Protein AF-A0A5C7F391-F1 (afdb_monomer_lite)

Radius of gyration: 29.18 Å; chains: 1; bounding box: 56×71×81 Å

pLDDT: mean 75.21, std 19.77, range [30.06, 95.81]

Sequence (157 aa):
MSAEGWVRNPRYAEHAGCPRCRVPLVMMPVPVRYVAPRRVAADDEEVVESVSDGFKASERVRGWRHTATMRCPACGALFSPAQARRFDWKPSDLPADWMVRPLPAQPEDGAEAFAALRRSLEESSARRRGGDGGARLGPANAVPTDGSQRRLPIGAE

Structure (mmCIF, N/CA/C/O backbone):
data_AF-A0A5C7F391-F1
#
_entry.id   AF-A0A5C7F391-F1
#
loop_
_atom_site.group_PDB
_atom_site.id
_atom_site.type_symbol
_atom_site.label_atom_id
_atom_site.label_alt_id
_atom_site.label_comp_id
_atom_site.label_asym_id
_atom_site.label_entity_id
_atom_site.label_seq_id
_atom_site.pdbx_PDB_ins_code
_atom_site.Cartn_x
_atom_site.Cartn_y
_atom_site.Cartn_z
_atom_site.occupancy
_atom_site.B_iso_or_equiv
_atom_site.auth_seq_id
_atom_site.auth_comp_id
_atom_site.auth_asym_id
_atom_site.auth_atom_id
_atom_site.pdbx_PDB_model_num
ATOM 1 N N . MET A 1 1 ? -24.888 10.396 15.449 1.00 39.97 1 MET A N 1
ATOM 2 C CA . MET A 1 1 ? -24.315 10.038 16.764 1.00 39.97 1 MET A CA 1
ATOM 3 C C . MET A 1 1 ? -22.815 9.938 16.581 1.00 39.97 1 MET A C 1
ATOM 5 O O . MET A 1 1 ? -22.330 8.930 16.084 1.00 39.97 1 MET A O 1
ATOM 9 N N . SER A 1 2 ? -22.106 11.031 16.840 1.00 43.38 2 SER A N 1
ATOM 10 C CA . SER A 1 2 ? -20.651 11.089 16.719 1.00 43.38 2 SER A CA 1
ATOM 11 C C . SER A 1 2 ? -20.063 10.324 17.899 1.00 43.38 2 SER A C 1
ATOM 13 O O . SER A 1 2 ? -20.278 10.714 19.041 1.00 43.38 2 SER A O 1
ATOM 15 N N . ALA A 1 3 ? -19.400 9.198 17.643 1.00 52.12 3 ALA A N 1
ATOM 16 C CA . ALA A 1 3 ? -18.641 8.485 18.662 1.00 52.12 3 ALA A CA 1
ATOM 17 C C . ALA A 1 3 ? -17.435 9.358 19.045 1.00 52.12 3 ALA A C 1
ATOM 19 O O . ALA A 1 3 ? -16.398 9.313 18.383 1.00 52.12 3 ALA A O 1
ATOM 20 N N . GLU A 1 4 ? -17.619 10.223 20.043 1.00 63.66 4 GLU A N 1
ATOM 21 C CA . GLU A 1 4 ? -16.631 11.203 20.493 1.00 63.66 4 GLU A CA 1
ATOM 22 C C . GLU A 1 4 ? -15.274 10.523 20.734 1.00 63.66 4 GLU A C 1
ATOM 24 O O . GLU A 1 4 ? -15.132 9.624 21.563 1.00 63.66 4 GLU A O 1
ATOM 29 N N . GLY A 1 5 ? -14.276 10.919 19.940 1.00 73.88 5 GLY A N 1
ATOM 30 C CA . GLY A 1 5 ? -12.884 10.505 20.101 1.00 73.88 5 GLY A CA 1
ATOM 31 C C . GLY A 1 5 ? -12.384 9.356 19.220 1.00 73.88 5 GLY A C 1
ATOM 32 O O . GLY A 1 5 ? -11.189 9.098 19.251 1.00 73.88 5 GLY A O 1
ATOM 33 N N . TRP A 1 6 ? -13.199 8.673 18.412 1.00 81.62 6 TRP A N 1
ATOM 34 C CA . TRP A 1 6 ? -12.671 7.643 17.497 1.00 81.62 6 TRP A CA 1
ATOM 35 C C . TRP A 1 6 ? -12.255 8.242 16.150 1.00 81.62 6 TRP A C 1
ATOM 37 O O . TRP A 1 6 ? -13.055 8.891 15.479 1.00 81.62 6 TRP A O 1
ATOM 47 N N . VAL A 1 7 ? -11.018 7.982 15.725 1.00 87.88 7 VAL A N 1
ATOM 48 C CA . VAL A 1 7 ? -10.475 8.408 14.427 1.00 87.88 7 VAL A CA 1
ATOM 49 C C . VAL A 1 7 ? -10.037 7.204 13.602 1.00 87.88 7 VAL A C 1
ATOM 51 O O . VAL A 1 7 ? -9.741 6.136 14.138 1.00 87.88 7 VAL A O 1
ATOM 54 N N . ARG A 1 8 ? -9.975 7.363 12.278 1.00 87.44 8 ARG A N 1
ATOM 55 C CA . ARG A 1 8 ? -9.428 6.322 11.403 1.00 87.44 8 ARG A CA 1
ATOM 56 C C . ARG A 1 8 ? -7.940 6.142 11.682 1.00 87.44 8 ARG A C 1
ATOM 58 O O . ARG A 1 8 ? -7.194 7.114 11.768 1.00 87.44 8 ARG A O 1
ATOM 65 N N . ASN A 1 9 ? -7.499 4.897 11.749 1.00 89.62 9 ASN A N 1
ATOM 66 C CA . ASN A 1 9 ? -6.095 4.560 11.858 1.00 89.62 9 ASN A CA 1
ATOM 67 C C . ASN A 1 9 ? -5.357 4.936 10.552 1.00 89.62 9 ASN A C 1
ATOM 69 O O . ASN A 1 9 ? -5.656 4.370 9.494 1.00 89.62 9 ASN A O 1
ATOM 73 N N . PRO A 1 10 ? -4.382 5.868 10.591 1.00 89.06 10 PRO A N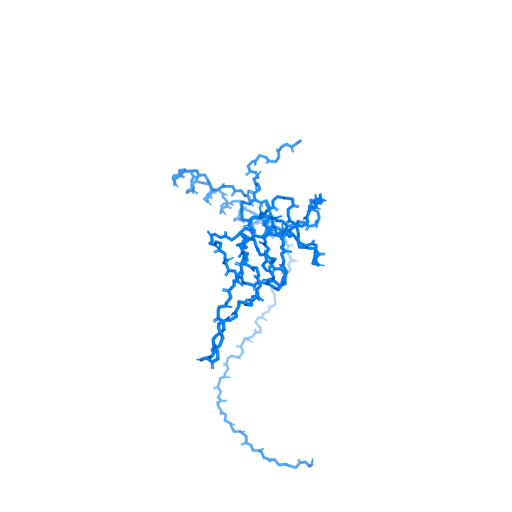 1
ATOM 74 C CA . PRO A 1 10 ? -3.681 6.350 9.397 1.00 89.06 10 PRO A CA 1
ATOM 75 C C . PRO A 1 10 ? -2.803 5.276 8.745 1.00 89.06 10 PRO A C 1
ATOM 77 O O . PRO A 1 10 ? -2.372 5.427 7.604 1.00 89.06 10 PRO A O 1
ATOM 80 N N . ARG A 1 11 ? -2.557 4.170 9.456 1.00 92.19 11 ARG A N 1
ATOM 81 C CA . ARG A 1 11 ? -1.846 3.003 8.940 1.00 92.19 11 ARG A CA 1
ATOM 82 C C . ARG A 1 11 ? -2.573 2.362 7.756 1.00 92.19 11 ARG A C 1
ATOM 84 O O . ARG A 1 11 ? -1.935 1.667 6.973 1.00 92.19 11 ARG A O 1
ATOM 91 N N . TYR A 1 12 ? -3.879 2.567 7.613 1.00 92.31 12 TYR A N 1
ATOM 92 C CA . TYR A 1 12 ? -4.649 1.989 6.523 1.00 92.31 12 TYR A CA 1
ATOM 93 C C . TYR A 1 12 ? -4.996 3.001 5.429 1.00 92.31 12 TYR A C 1
ATOM 95 O O . TYR A 1 12 ? -5.305 4.167 5.686 1.00 92.31 12 TYR A O 1
ATOM 103 N N . ALA A 1 13 ? -4.995 2.515 4.191 1.00 91.06 13 ALA A N 1
ATOM 104 C CA . ALA A 1 13 ? -5.430 3.267 3.030 1.00 91.06 13 ALA A CA 1
ATOM 105 C C . ALA A 1 13 ? -6.964 3.246 2.927 1.00 91.06 13 ALA A C 1
ATOM 107 O O . ALA A 1 13 ? -7.574 2.189 2.789 1.00 91.06 13 ALA A O 1
ATOM 108 N N . GLU A 1 14 ? -7.579 4.428 2.966 1.00 82.88 14 GLU A N 1
ATOM 109 C CA . GLU A 1 14 ? -9.022 4.630 3.175 1.00 82.88 14 GLU A CA 1
ATOM 110 C C . GLU A 1 14 ? -9.927 3.816 2.252 1.00 82.88 14 GLU A C 1
ATOM 112 O O . GLU A 1 14 ? -10.805 3.091 2.710 1.00 82.88 14 GLU A O 1
ATOM 117 N N . HIS A 1 15 ? -9.680 3.911 0.950 1.00 86.69 15 HIS A N 1
ATOM 118 C CA . HIS A 1 15 ? -10.485 3.242 -0.065 1.00 86.69 15 HIS A CA 1
ATOM 119 C C . HIS A 1 15 ? -9.707 2.142 -0.775 1.00 86.69 15 HIS A C 1
ATOM 121 O O . HIS A 1 15 ? -10.235 1.527 -1.688 1.00 86.69 15 HIS A O 1
ATOM 127 N N . ALA A 1 16 ? -8.449 1.899 -0.413 1.00 93.25 16 ALA A N 1
ATOM 128 C CA . ALA A 1 16 ? -7.574 1.029 -1.183 1.00 93.25 16 ALA A CA 1
ATOM 129 C C . ALA A 1 16 ? -7.606 -0.391 -0.607 1.00 93.25 16 ALA A C 1
ATOM 131 O O . ALA A 1 16 ? -7.238 -0.615 0.545 1.00 93.25 16 ALA A O 1
ATOM 132 N N . GLY A 1 17 ? -8.033 -1.360 -1.412 1.00 94.25 17 GLY A N 1
ATOM 133 C CA . GLY A 1 17 ? -8.096 -2.764 -1.024 1.00 94.25 17 GLY A CA 1
ATOM 134 C C . GLY A 1 17 ? -7.308 -3.675 -1.951 1.00 94.25 17 GLY A C 1
ATOM 135 O O . GLY A 1 17 ? -7.094 -3.392 -3.134 1.00 94.25 17 GLY A O 1
ATOM 136 N N . CYS A 1 18 ? -6.897 -4.815 -1.400 1.00 94.50 18 CYS A N 1
ATOM 137 C CA . CYS A 1 18 ? -6.266 -5.879 -2.163 1.00 94.50 18 CYS A CA 1
ATOM 138 C C . CYS A 1 18 ? -7.280 -6.472 -3.161 1.00 94.50 18 CYS A C 1
ATOM 140 O O . CYS A 1 18 ? -8.297 -7.015 -2.724 1.00 94.50 18 CYS A O 1
ATOM 142 N N . PRO A 1 19 ? -7.009 -6.474 -4.481 1.00 92.25 19 PRO A N 1
ATOM 143 C CA . PRO A 1 19 ? -7.926 -7.039 -5.475 1.00 92.25 19 PRO A CA 1
ATOM 144 C C . PRO A 1 19 ? -8.200 -8.538 -5.286 1.00 92.25 19 PRO A C 1
ATOM 146 O O . PRO A 1 19 ? -9.234 -9.031 -5.729 1.00 92.25 19 PRO A O 1
ATOM 149 N N . ARG A 1 20 ? -7.271 -9.257 -4.639 1.00 93.12 20 ARG A N 1
ATOM 150 C CA . ARG A 1 20 ? -7.356 -10.705 -4.390 1.00 93.12 20 ARG A CA 1
ATOM 151 C C . ARG A 1 20 ? -8.055 -11.017 -3.070 1.00 93.12 20 ARG A C 1
ATOM 153 O O . ARG A 1 20 ? -9.041 -11.737 -3.052 1.00 93.12 20 ARG A O 1
ATOM 160 N N . CYS A 1 21 ? -7.545 -10.460 -1.973 1.00 92.88 21 CYS A N 1
ATOM 161 C CA . CYS A 1 21 ? -8.014 -10.780 -0.623 1.00 92.88 21 CYS A CA 1
ATOM 162 C C . CYS A 1 21 ? -9.224 -9.950 -0.189 1.00 92.88 21 CYS A C 1
ATOM 164 O O . CYS A 1 21 ? -9.838 -10.289 0.812 1.00 92.88 21 CYS A O 1
ATOM 166 N N . ARG A 1 22 ? -9.537 -8.856 -0.901 1.00 92.88 22 ARG A N 1
ATOM 167 C CA . ARG A 1 22 ? -10.586 -7.892 -0.533 1.00 92.88 22 ARG A CA 1
ATOM 168 C C . ARG A 1 22 ? -10.470 -7.395 0.910 1.00 92.88 22 ARG A C 1
ATOM 170 O O . ARG A 1 22 ? -11.471 -7.162 1.566 1.00 92.88 22 ARG A O 1
ATOM 177 N N . VAL A 1 23 ? -9.238 -7.220 1.382 1.00 92.31 23 VAL A N 1
ATOM 178 C CA . VAL A 1 23 ? -8.942 -6.580 2.669 1.00 92.31 23 VAL A CA 1
ATOM 179 C C . VAL A 1 23 ? -8.369 -5.186 2.429 1.00 92.31 23 VAL A C 1
ATOM 181 O O . VAL A 1 23 ? -7.719 -4.983 1.389 1.00 92.31 23 VAL A O 1
ATOM 184 N N . PRO A 1 24 ? -8.553 -4.248 3.369 1.00 95.00 24 PRO A N 1
ATOM 185 C CA . PRO A 1 24 ? -7.935 -2.939 3.274 1.00 95.00 24 PRO A CA 1
ATOM 186 C C . PRO A 1 24 ? -6.410 -3.032 3.243 1.00 95.00 24 PRO A C 1
ATOM 188 O O . PRO A 1 24 ? -5.795 -3.859 3.924 1.00 95.00 24 PRO A O 1
ATOM 191 N N . LEU A 1 25 ? -5.790 -2.187 2.427 1.00 95.75 25 LEU A N 1
ATOM 192 C CA . LEU A 1 25 ? -4.341 -2.120 2.319 1.00 95.75 25 LEU A CA 1
ATOM 193 C C . LEU A 1 25 ? -3.751 -1.273 3.444 1.00 95.75 25 LEU A C 1
ATOM 195 O O . LEU A 1 25 ? -4.327 -0.283 3.890 1.00 95.75 25 LEU A O 1
ATOM 199 N N . VAL A 1 26 ? -2.559 -1.670 3.870 1.00 95.50 26 VAL A N 1
ATOM 200 C CA . VAL A 1 26 ? -1.769 -0.983 4.886 1.00 95.50 26 VAL A CA 1
ATOM 201 C C . VAL A 1 26 ? -0.742 -0.100 4.188 1.00 95.50 26 VAL A C 1
ATOM 203 O O . VAL A 1 26 ? -0.011 -0.574 3.317 1.00 95.50 26 VAL A O 1
ATOM 206 N N . MET A 1 27 ? -0.672 1.167 4.581 1.00 95.62 27 MET A N 1
ATOM 207 C CA . MET A 1 27 ? 0.362 2.107 4.164 1.00 95.62 27 MET A CA 1
ATOM 208 C C . MET A 1 27 ? 1.713 1.659 4.717 1.00 95.62 27 MET A C 1
ATOM 210 O O . MET A 1 27 ? 1.853 1.344 5.901 1.00 95.62 27 MET A O 1
ATOM 214 N N . MET A 1 28 ? 2.718 1.626 3.852 1.00 94.12 28 MET A N 1
ATOM 215 C CA . MET A 1 28 ? 4.091 1.357 4.251 1.00 94.12 28 MET A CA 1
ATOM 216 C C . MET A 1 28 ? 4.785 2.675 4.607 1.00 94.12 28 MET A C 1
ATOM 218 O O . MET A 1 28 ? 4.661 3.638 3.850 1.00 94.12 28 MET A O 1
ATOM 222 N N . PRO A 1 29 ? 5.548 2.731 5.713 1.00 90.12 29 PRO A N 1
ATOM 223 C CA . PRO A 1 29 ? 6.290 3.936 6.084 1.00 90.12 29 PRO A CA 1
ATOM 224 C C . PRO A 1 29 ? 7.430 4.237 5.103 1.00 90.12 29 PRO A C 1
ATOM 226 O O . PRO A 1 29 ? 7.790 5.392 4.908 1.00 90.12 29 PRO A O 1
ATOM 229 N N . VAL A 1 30 ? 7.984 3.197 4.472 1.00 91.69 30 VAL A N 1
ATOM 230 C CA . VAL A 1 30 ? 9.057 3.306 3.482 1.00 91.69 30 VAL A CA 1
ATOM 231 C C . VAL A 1 30 ? 8.572 2.691 2.168 1.00 91.69 30 VAL A C 1
ATOM 233 O O . VAL A 1 30 ? 8.224 1.506 2.153 1.00 91.69 30 VAL A O 1
ATOM 236 N N . PRO A 1 31 ? 8.531 3.461 1.065 1.00 91.56 31 PRO A N 1
ATOM 237 C CA . PRO A 1 31 ? 8.201 2.926 -0.248 1.00 91.56 31 PRO A CA 1
ATOM 238 C C . PRO A 1 31 ? 9.234 1.896 -0.712 1.00 91.56 31 PRO A C 1
ATOM 240 O O . PRO A 1 31 ? 10.438 2.084 -0.542 1.00 91.56 31 PRO A O 1
ATOM 243 N N . VAL A 1 32 ? 8.769 0.824 -1.350 1.00 92.38 32 VAL A N 1
ATOM 244 C CA . VAL A 1 32 ? 9.630 -0.230 -1.900 1.00 92.38 32 VAL A CA 1
ATOM 245 C C . VAL A 1 32 ? 9.635 -0.130 -3.416 1.00 92.38 32 VAL A C 1
ATOM 247 O O . VAL A 1 32 ? 8.577 -0.151 -4.045 1.00 92.38 32 VAL A O 1
ATOM 250 N N . ARG A 1 33 ? 10.828 -0.059 -4.011 1.00 91.50 33 ARG A N 1
ATOM 251 C CA . ARG A 1 33 ? 10.999 -0.094 -5.465 1.00 91.50 33 ARG A CA 1
ATOM 252 C C . ARG A 1 33 ? 11.287 -1.513 -5.931 1.00 91.50 33 ARG A C 1
ATOM 254 O O . ARG A 1 33 ? 12.151 -2.178 -5.367 1.00 91.50 33 ARG A O 1
ATOM 261 N N . TYR A 1 34 ? 10.585 -1.969 -6.959 1.00 88.94 34 TYR A N 1
ATOM 262 C CA . TYR A 1 34 ? 10.768 -3.304 -7.527 1.00 88.94 34 TYR A CA 1
ATOM 263 C C . TYR A 1 34 ? 10.574 -3.282 -9.043 1.00 88.94 34 TYR A C 1
ATOM 265 O O . TYR A 1 34 ? 9.956 -2.365 -9.574 1.00 88.94 34 TYR A O 1
ATOM 273 N N . VAL A 1 35 ? 11.115 -4.281 -9.743 1.00 89.94 35 VAL A N 1
ATOM 274 C CA . VAL A 1 35 ? 10.941 -4.425 -11.196 1.00 89.94 35 VAL A CA 1
ATOM 275 C C . VAL A 1 35 ? 9.872 -5.477 -11.466 1.00 89.94 35 VAL A C 1
ATOM 277 O O . VAL A 1 35 ? 9.981 -6.595 -10.961 1.00 89.94 35 VAL A O 1
ATOM 280 N N . ALA A 1 36 ? 8.851 -5.139 -12.251 1.00 86.94 36 ALA A N 1
ATOM 281 C CA . ALA A 1 36 ? 7.853 -6.090 -12.729 1.00 86.94 36 ALA A CA 1
ATOM 282 C C . ALA A 1 36 ? 7.905 -6.211 -14.261 1.00 86.94 36 ALA A C 1
ATOM 284 O O . ALA A 1 36 ? 8.396 -5.320 -14.951 1.00 86.94 36 ALA A O 1
ATOM 285 N N . PRO A 1 37 ? 7.403 -7.317 -14.834 1.00 87.56 37 PRO A N 1
ATOM 286 C CA . PRO A 1 37 ? 7.506 -7.562 -16.273 1.00 87.56 37 PRO A CA 1
ATOM 287 C C . PRO A 1 37 ? 6.567 -6.688 -17.116 1.00 87.56 37 PRO A C 1
ATOM 289 O O . PRO A 1 37 ? 6.679 -6.673 -18.337 1.00 87.56 37 PRO A O 1
ATOM 292 N N . ARG A 1 38 ? 5.602 -5.999 -16.499 1.00 87.44 38 ARG A N 1
ATOM 293 C CA . ARG A 1 38 ? 4.590 -5.196 -17.192 1.00 87.44 38 ARG A CA 1
ATOM 294 C C . ARG A 1 38 ? 4.483 -3.831 -16.548 1.00 87.44 38 ARG A C 1
ATOM 296 O O . ARG A 1 38 ? 4.587 -3.736 -15.332 1.00 87.44 38 ARG A O 1
ATOM 303 N N . ARG A 1 39 ? 4.171 -2.824 -17.361 1.00 86.69 39 ARG A N 1
ATOM 304 C CA . ARG A 1 39 ? 3.780 -1.505 -16.877 1.00 86.69 39 ARG A CA 1
ATOM 305 C C . ARG A 1 39 ? 2.489 -1.606 -16.068 1.00 86.69 39 ARG A C 1
ATOM 307 O O . ARG A 1 39 ? 1.554 -2.310 -16.450 1.00 86.69 39 ARG A O 1
ATOM 314 N N . VAL A 1 40 ? 2.463 -0.907 -14.950 1.00 83.44 40 VAL A N 1
ATOM 315 C CA . VAL A 1 40 ? 1.423 -0.928 -13.925 1.00 83.44 40 VAL A CA 1
ATOM 316 C C . VAL A 1 40 ? 0.816 0.462 -13.736 1.00 83.44 40 VAL A C 1
ATOM 318 O O . VAL A 1 40 ? -0.390 0.585 -13.545 1.00 83.44 40 VAL A O 1
ATOM 321 N N . ALA A 1 41 ? 1.649 1.494 -13.771 1.00 82.31 41 ALA A N 1
ATOM 322 C CA . ALA A 1 41 ? 1.320 2.886 -13.560 1.00 82.31 41 ALA A CA 1
ATOM 323 C C . ALA A 1 41 ? 1.925 3.760 -14.671 1.00 82.31 41 ALA A C 1
ATOM 325 O O . ALA A 1 41 ? 2.838 3.371 -15.410 1.00 82.31 41 ALA A O 1
ATOM 326 N N . ALA A 1 42 ? 1.369 4.958 -14.829 1.00 80.56 42 ALA A N 1
ATOM 327 C CA . ALA A 1 42 ? 1.820 5.895 -15.853 1.00 80.56 42 ALA A CA 1
ATOM 328 C C . ALA A 1 42 ? 3.230 6.434 -15.560 1.00 80.56 42 ALA A C 1
ATOM 330 O O . ALA A 1 42 ? 3.969 6.735 -16.490 1.00 80.56 42 ALA A O 1
ATOM 331 N N . ASP A 1 43 ? 3.613 6.506 -14.293 1.00 81.50 43 ASP A N 1
ATOM 332 C CA . ASP A 1 43 ? 4.903 6.983 -13.797 1.00 81.50 43 ASP A CA 1
ATOM 333 C C . ASP A 1 43 ? 5.980 5.889 -13.708 1.00 81.50 43 ASP A C 1
ATOM 335 O O . ASP A 1 43 ? 7.077 6.147 -13.222 1.00 81.50 43 ASP A O 1
ATOM 339 N N . ASP A 1 44 ? 5.696 4.673 -14.180 1.00 86.31 44 ASP A N 1
ATOM 340 C CA . ASP A 1 44 ? 6.693 3.606 -14.189 1.00 86.31 44 ASP A CA 1
ATOM 341 C C . ASP A 1 44 ? 7.827 3.882 -15.176 1.00 86.31 44 ASP A C 1
ATOM 343 O O . ASP A 1 44 ? 7.599 4.220 -16.341 1.00 86.31 44 ASP A O 1
ATOM 347 N N . GLU A 1 45 ? 9.050 3.625 -14.722 1.00 87.19 45 GLU A N 1
ATOM 348 C CA . GLU A 1 45 ? 10.256 3.755 -15.535 1.00 87.19 45 GLU A CA 1
ATOM 349 C C . GLU A 1 45 ? 10.582 2.423 -16.207 1.00 87.19 45 GLU A C 1
ATOM 351 O O . GLU A 1 45 ? 10.694 1.387 -15.545 1.00 87.19 45 GLU A O 1
ATOM 356 N N . GLU A 1 46 ? 10.779 2.434 -17.520 1.00 90.50 46 GLU A N 1
ATOM 357 C CA . GLU A 1 46 ? 11.275 1.261 -18.232 1.00 90.50 46 GLU A CA 1
ATOM 358 C C . GLU A 1 46 ? 12.734 0.988 -17.839 1.00 90.50 46 GLU A C 1
ATOM 360 O O . GLU A 1 46 ? 13.592 1.870 -17.866 1.00 90.50 46 GLU A O 1
ATOM 365 N N . VAL A 1 47 ? 13.023 -0.248 -17.435 1.00 90.38 47 VAL A N 1
ATOM 366 C CA . VAL A 1 47 ? 14.375 -0.691 -17.093 1.00 90.38 47 VAL A CA 1
ATOM 367 C C . VAL A 1 47 ? 14.955 -1.391 -18.309 1.00 90.38 47 VAL A C 1
ATOM 369 O O . VAL A 1 47 ? 14.603 -2.537 -18.606 1.00 90.38 47 VAL A O 1
ATOM 372 N N . VAL A 1 48 ? 15.855 -0.694 -18.994 1.00 90.62 48 VAL A N 1
ATOM 373 C CA . VAL A 1 48 ? 16.601 -1.212 -20.141 1.00 90.62 48 VAL A CA 1
ATOM 374 C C . VAL A 1 48 ? 17.952 -1.731 -19.667 1.00 90.62 48 VAL A C 1
ATOM 376 O O . VAL A 1 48 ? 18.632 -1.098 -18.859 1.00 90.62 48 VAL A O 1
ATOM 379 N N . GLU A 1 49 ? 18.326 -2.908 -20.147 1.00 87.44 49 GLU A N 1
ATOM 380 C CA . GLU A 1 49 ? 19.638 -3.502 -19.928 1.00 87.44 49 GLU A CA 1
ATOM 381 C C . GLU A 1 49 ? 20.377 -3.555 -21.264 1.00 87.44 49 GLU A C 1
ATOM 383 O O . GLU A 1 49 ? 19.841 -4.040 -22.266 1.00 87.44 49 GLU A O 1
ATOM 388 N N . SER A 1 50 ? 21.603 -3.035 -21.283 1.00 82.75 50 SER A N 1
ATOM 389 C CA . SER A 1 50 ? 22.494 -3.160 -22.428 1.00 82.75 50 SER A CA 1
ATOM 390 C C . SER A 1 50 ? 23.184 -4.519 -22.373 1.00 82.75 50 SER A C 1
ATOM 392 O O . SER A 1 50 ? 23.924 -4.834 -21.442 1.00 82.75 50 SER A O 1
ATOM 394 N N . VAL A 1 51 ? 22.935 -5.341 -23.387 1.00 83.12 51 VAL A N 1
ATOM 395 C CA . VAL A 1 51 ? 23.596 -6.632 -23.560 1.00 83.12 51 VAL A CA 1
ATOM 396 C C . VAL A 1 51 ? 24.584 -6.487 -24.707 1.00 83.12 51 VAL A C 1
ATOM 398 O O . VAL A 1 51 ? 24.200 -6.183 -25.838 1.00 83.12 51 VAL A O 1
ATOM 401 N N . SER A 1 52 ? 25.864 -6.682 -24.404 1.00 77.19 52 SER A N 1
ATOM 402 C CA . SER A 1 52 ? 26.943 -6.702 -25.389 1.00 77.19 52 SER A CA 1
ATOM 403 C C . SER A 1 52 ? 27.534 -8.102 -25.450 1.00 77.19 52 SER A C 1
ATOM 405 O O . SER A 1 52 ? 27.925 -8.653 -24.423 1.00 77.19 52 SER A O 1
ATOM 407 N N . ASP A 1 53 ? 27.611 -8.667 -26.650 1.00 79.62 53 ASP A N 1
ATOM 408 C CA . ASP A 1 53 ? 28.297 -9.934 -26.930 1.00 79.62 53 ASP A CA 1
ATOM 409 C C . ASP A 1 53 ? 29.738 -9.723 -27.438 1.00 79.62 53 ASP A C 1
ATOM 411 O O . ASP A 1 53 ? 30.385 -10.656 -27.910 1.00 79.62 53 ASP A O 1
ATOM 415 N N . GLY A 1 54 ? 30.253 -8.492 -27.343 1.00 77.12 54 GLY A N 1
ATOM 416 C CA . GLY A 1 54 ? 31.580 -8.113 -27.831 1.00 77.12 54 GLY A CA 1
ATOM 417 C C . GLY A 1 54 ? 31.636 -7.743 -29.318 1.00 77.12 54 GLY A C 1
ATOM 418 O O . GLY A 1 54 ? 32.657 -7.210 -29.748 1.00 77.12 54 GLY A O 1
ATOM 419 N N . PHE A 1 55 ? 30.560 -7.947 -30.092 1.00 74.94 55 PHE A N 1
ATOM 420 C CA . PHE A 1 55 ? 30.498 -7.576 -31.515 1.00 74.94 55 PHE A CA 1
ATOM 421 C C . PHE A 1 55 ? 29.321 -6.645 -31.843 1.00 74.94 55 PHE A C 1
ATOM 423 O O . PHE A 1 55 ? 29.441 -5.777 -32.710 1.00 74.94 55 PHE A O 1
ATOM 430 N N . LYS A 1 56 ? 28.192 -6.769 -31.134 1.00 70.38 56 LYS A N 1
ATOM 431 C CA . LYS A 1 56 ? 27.051 -5.849 -31.210 1.00 70.38 56 LYS A CA 1
ATOM 432 C C . LYS A 1 56 ? 26.485 -5.580 -29.817 1.00 70.38 56 LYS A C 1
ATOM 434 O O . LYS A 1 56 ? 26.144 -6.493 -29.072 1.00 70.38 56 LYS A O 1
ATOM 439 N N . ALA A 1 57 ? 26.329 -4.301 -29.488 1.00 76.50 57 ALA A N 1
ATOM 440 C CA . ALA A 1 57 ? 25.503 -3.895 -28.360 1.00 76.50 57 ALA A CA 1
ATOM 441 C C . ALA A 1 57 ? 24.030 -3.924 -28.789 1.00 76.50 57 ALA A C 1
ATOM 443 O O . ALA A 1 57 ? 23.671 -3.389 -29.839 1.00 76.50 57 ALA A O 1
ATOM 444 N N . SER A 1 58 ? 23.186 -4.548 -27.976 1.00 81.69 58 SER A N 1
ATOM 445 C CA . SER A 1 58 ? 21.733 -4.518 -28.123 1.00 81.69 58 SER A CA 1
ATOM 446 C C . SER A 1 58 ? 21.092 -4.099 -26.807 1.00 81.69 58 SER A C 1
ATOM 448 O O . SER A 1 58 ? 21.604 -4.396 -25.727 1.00 81.69 58 SER A O 1
ATOM 450 N N . GLU A 1 59 ? 19.975 -3.391 -26.893 1.00 85.44 59 GLU A N 1
ATOM 451 C CA . GLU A 1 59 ? 19.183 -3.016 -25.729 1.00 85.44 59 GLU A CA 1
ATOM 452 C C . GLU A 1 59 ? 18.013 -3.982 -25.582 1.00 85.44 59 GLU A C 1
ATOM 454 O O . GLU A 1 59 ? 17.309 -4.285 -26.551 1.00 85.44 59 GLU A O 1
ATOM 459 N N . ARG A 1 60 ? 17.795 -4.476 -24.361 1.00 85.25 60 ARG A N 1
ATOM 460 C CA . ARG A 1 60 ? 16.630 -5.297 -24.041 1.00 85.25 60 ARG A CA 1
ATOM 461 C C . ARG A 1 60 ? 15.885 -4.709 -22.855 1.00 85.25 60 ARG A C 1
ATOM 463 O O . ARG A 1 60 ? 16.462 -4.420 -21.810 1.00 85.25 60 ARG A O 1
ATOM 470 N N . VAL A 1 61 ? 14.571 -4.600 -23.007 1.00 84.62 61 VAL A N 1
ATOM 471 C CA . VAL A 1 61 ? 13.672 -4.231 -21.914 1.00 84.62 61 VAL A CA 1
ATOM 472 C C . VAL A 1 61 ? 13.630 -5.379 -20.910 1.00 84.62 61 VAL A C 1
ATOM 474 O O . VAL A 1 61 ? 13.163 -6.479 -21.219 1.00 84.62 61 VAL A O 1
ATOM 477 N N . ARG A 1 62 ? 14.126 -5.125 -19.698 1.00 87.31 62 ARG A N 1
ATOM 478 C CA . ARG A 1 62 ? 14.095 -6.079 -18.583 1.00 87.31 62 ARG A CA 1
ATOM 479 C C . ARG A 1 62 ? 12.748 -6.053 -17.864 1.00 87.31 62 ARG A C 1
ATOM 481 O O . ARG A 1 62 ? 12.311 -7.070 -17.328 1.00 87.31 62 ARG A O 1
ATOM 488 N N . GLY A 1 63 ? 12.094 -4.897 -17.851 1.00 91.75 63 GLY A N 1
ATOM 489 C CA . GLY A 1 63 ? 10.790 -4.700 -17.235 1.00 91.75 63 GLY A CA 1
ATOM 490 C C . GLY A 1 63 ? 10.549 -3.239 -16.891 1.00 91.75 63 GLY A C 1
ATOM 491 O O . GLY A 1 63 ? 11.154 -2.343 -17.466 1.00 91.75 63 GLY A O 1
ATOM 492 N N . TRP A 1 64 ? 9.673 -3.020 -15.924 1.00 91.94 64 TRP A N 1
ATOM 493 C CA . TRP A 1 64 ? 9.225 -1.711 -15.477 1.00 91.94 64 TRP A CA 1
ATOM 494 C C . TRP A 1 64 ? 9.529 -1.579 -13.990 1.00 91.94 64 TRP A C 1
ATOM 496 O O . TRP A 1 64 ? 9.268 -2.495 -13.211 1.00 91.94 64 TRP A O 1
ATOM 506 N N . ARG A 1 65 ? 10.151 -0.475 -13.590 1.00 91.75 65 ARG A N 1
ATOM 507 C CA . ARG A 1 65 ? 10.418 -0.151 -12.193 1.00 91.75 65 ARG A CA 1
ATOM 508 C C . ARG A 1 65 ? 9.186 0.524 -11.611 1.00 91.75 65 ARG A C 1
ATOM 510 O O . ARG A 1 65 ? 8.753 1.564 -12.092 1.00 91.75 65 ARG A O 1
ATOM 517 N N . HIS A 1 66 ? 8.691 -0.052 -10.527 1.00 90.25 66 HIS A N 1
ATOM 518 C CA . HIS A 1 66 ? 7.505 0.391 -9.810 1.00 90.25 66 HIS A CA 1
ATOM 519 C C . HIS A 1 66 ? 7.855 0.803 -8.391 1.00 90.25 66 HIS A C 1
ATOM 521 O O . HIS A 1 66 ? 8.737 0.208 -7.766 1.00 90.25 66 HIS A O 1
ATOM 527 N N . THR A 1 67 ? 7.092 1.748 -7.845 1.00 92.50 67 THR A N 1
ATOM 528 C CA . THR A 1 67 ? 7.144 2.110 -6.425 1.00 92.50 67 THR A CA 1
ATOM 529 C C . THR A 1 67 ? 5.872 1.639 -5.722 1.00 92.50 67 THR A C 1
ATOM 531 O O . THR A 1 67 ? 4.778 2.143 -5.974 1.00 92.50 67 THR A O 1
ATOM 534 N N . ALA A 1 68 ? 6.002 0.670 -4.818 1.00 92.56 68 ALA A N 1
ATOM 535 C CA . ALA A 1 68 ? 4.929 0.271 -3.917 1.00 92.56 68 ALA A CA 1
ATOM 536 C C . ALA A 1 68 ? 4.953 1.118 -2.643 1.00 92.56 68 ALA A C 1
ATOM 538 O O . ALA A 1 68 ? 5.987 1.243 -1.988 1.00 92.56 68 ALA A O 1
ATOM 539 N N . THR A 1 69 ? 3.792 1.635 -2.256 1.00 94.44 69 THR A N 1
ATOM 540 C CA . THR A 1 69 ? 3.585 2.391 -1.008 1.00 94.44 69 THR A CA 1
ATOM 541 C C . THR A 1 69 ? 2.638 1.677 -0.050 1.00 94.44 69 THR A C 1
ATOM 543 O O . THR A 1 69 ? 2.450 2.118 1.080 1.00 94.44 69 THR A O 1
ATOM 546 N N . MET A 1 70 ? 2.047 0.562 -0.481 1.00 95.81 70 MET A N 1
ATOM 547 C CA . MET A 1 70 ? 1.064 -0.193 0.281 1.00 95.81 70 MET A CA 1
ATOM 548 C C . MET A 1 70 ? 1.373 -1.688 0.277 1.00 95.81 70 MET A C 1
ATOM 550 O O . MET A 1 70 ? 1.993 -2.218 -0.647 1.00 95.81 70 MET A O 1
ATOM 554 N N . ARG A 1 71 ? 0.878 -2.384 1.299 1.00 95.62 71 ARG A N 1
ATOM 555 C CA . ARG A 1 71 ? 0.974 -3.836 1.445 1.00 95.62 71 ARG A CA 1
ATOM 556 C C . ARG A 1 71 ? -0.362 -4.419 1.889 1.00 95.62 71 ARG A C 1
ATOM 558 O O . ARG A 1 71 ? -1.055 -3.853 2.730 1.00 95.62 71 ARG A O 1
ATOM 565 N N . CYS A 1 72 ? -0.711 -5.587 1.359 1.00 95.12 72 CYS A N 1
ATOM 566 C CA . CYS A 1 72 ? -1.837 -6.361 1.870 1.00 95.12 72 CYS A CA 1
ATOM 567 C C . CYS A 1 72 ? -1.441 -7.066 3.182 1.00 95.12 72 CYS A C 1
ATOM 569 O O . CYS A 1 72 ? -0.491 -7.857 3.164 1.00 95.12 72 CYS A O 1
ATOM 571 N N . PRO A 1 73 ? -2.158 -6.850 4.300 1.00 93.88 73 PRO A N 1
ATOM 572 C CA . PRO A 1 73 ? -1.852 -7.520 5.563 1.00 93.88 73 PRO A CA 1
ATOM 573 C C . PRO A 1 73 ? -2.136 -9.030 5.521 1.00 93.88 73 PRO A C 1
ATOM 575 O O . PRO A 1 73 ? -1.470 -9.782 6.220 1.00 93.88 73 PRO A O 1
ATOM 578 N N . ALA A 1 74 ? -3.066 -9.486 4.672 1.00 93.06 74 ALA A N 1
ATOM 579 C CA . ALA A 1 74 ? -3.447 -10.897 4.583 1.00 93.06 74 ALA A CA 1
ATOM 580 C C . ALA A 1 74 ? -2.473 -11.743 3.740 1.00 93.06 74 ALA A C 1
ATOM 582 O O . ALA A 1 74 ? -2.050 -12.807 4.172 1.00 93.06 74 ALA A O 1
ATOM 583 N N . CYS A 1 75 ? -2.109 -11.288 2.534 1.00 94.69 75 CYS A N 1
ATOM 584 C CA . CYS A 1 75 ? -1.259 -12.063 1.613 1.00 94.69 75 CYS A CA 1
ATOM 585 C C . CYS A 1 75 ? 0.162 -11.516 1.448 1.00 94.69 75 CYS A C 1
ATOM 587 O O . CYS A 1 75 ? 0.966 -12.102 0.731 1.00 94.69 75 CYS A O 1
ATOM 589 N N . GLY A 1 76 ? 0.475 -10.366 2.044 1.00 93.56 76 GLY A N 1
ATOM 590 C CA . GLY A 1 76 ? 1.801 -9.759 1.973 1.00 93.56 76 GLY A CA 1
ATOM 591 C C . GLY A 1 76 ? 2.166 -9.097 0.643 1.00 93.56 76 GLY A C 1
ATOM 592 O O . GLY A 1 76 ? 3.225 -8.480 0.575 1.00 93.56 76 GLY A O 1
ATOM 593 N N . ALA A 1 77 ? 1.314 -9.170 -0.384 1.00 92.50 77 ALA A N 1
ATOM 594 C CA . ALA A 1 77 ? 1.585 -8.553 -1.681 1.00 92.50 77 ALA A CA 1
ATOM 595 C C . ALA A 1 77 ? 1.747 -7.025 -1.573 1.00 92.50 77 ALA A C 1
ATOM 597 O O . ALA A 1 77 ? 1.065 -6.372 -0.776 1.00 92.50 77 ALA A O 1
ATOM 598 N N . LEU A 1 78 ? 2.651 -6.483 -2.391 1.00 93.06 78 LEU A N 1
ATOM 599 C CA . LEU A 1 78 ? 2.961 -5.059 -2.481 1.00 93.06 78 LEU A CA 1
ATOM 600 C C . LEU A 1 78 ? 2.118 -4.397 -3.567 1.00 93.06 78 LEU A C 1
ATOM 602 O O . LEU A 1 78 ? 1.870 -4.993 -4.614 1.00 93.06 78 LEU A O 1
ATOM 606 N N . PHE A 1 79 ? 1.697 -3.163 -3.310 1.00 92.25 79 PHE A N 1
ATOM 607 C CA . PHE A 1 79 ? 0.824 -2.405 -4.195 1.00 92.25 79 PHE A CA 1
ATOM 608 C C . PHE A 1 79 ? 1.317 -0.969 -4.342 1.00 92.25 79 PHE A C 1
ATOM 610 O O . PHE A 1 79 ? 1.655 -0.299 -3.359 1.00 92.25 79 PHE A O 1
ATOM 617 N N . SER A 1 80 ? 1.307 -0.482 -5.578 1.00 90.75 80 SER A N 1
ATOM 618 C CA . SER A 1 80 ? 1.272 0.951 -5.859 1.00 90.75 80 SER A CA 1
ATOM 619 C C . SER A 1 80 ? -0.174 1.475 -5.789 1.00 90.75 80 SER A C 1
ATOM 621 O O . SER A 1 80 ? -1.124 0.685 -5.879 1.00 90.75 80 SER A O 1
ATOM 623 N N . PRO A 1 81 ? -0.382 2.800 -5.669 1.00 88.19 81 PRO A N 1
ATOM 624 C CA . PRO A 1 81 ? -1.711 3.412 -5.752 1.00 88.19 81 PRO A CA 1
ATOM 625 C C . PRO A 1 81 ? -2.498 3.023 -7.008 1.00 88.19 81 PRO A C 1
ATOM 627 O O . PRO A 1 81 ? -3.711 2.854 -6.931 1.00 88.19 81 PRO A O 1
ATOM 630 N N . ALA A 1 82 ? -1.813 2.808 -8.135 1.00 87.62 82 ALA A N 1
ATOM 631 C CA . ALA A 1 82 ? -2.430 2.403 -9.397 1.00 87.62 82 ALA A CA 1
ATOM 632 C C . ALA A 1 82 ? -2.935 0.944 -9.402 1.00 87.62 82 ALA A C 1
ATOM 634 O O . ALA A 1 82 ? -3.874 0.622 -10.125 1.00 87.62 82 ALA A O 1
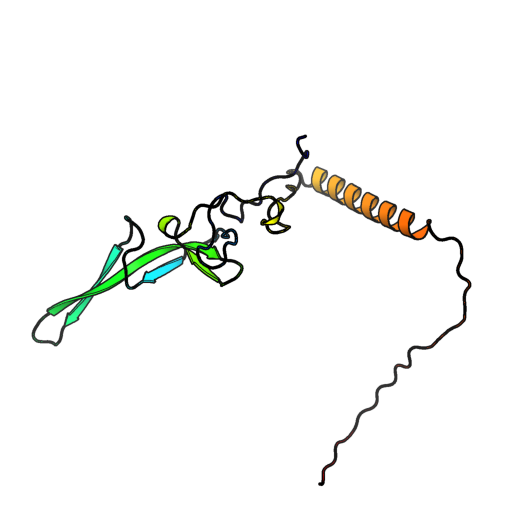ATOM 635 N N . GLN A 1 83 ? -2.338 0.053 -8.599 1.00 89.94 83 GLN A N 1
ATOM 636 C CA . GLN A 1 83 ? -2.745 -1.362 -8.512 1.00 89.94 83 GLN A CA 1
ATOM 637 C C . GLN A 1 83 ? -3.870 -1.603 -7.515 1.00 89.94 83 GLN A C 1
ATOM 639 O O . GLN A 1 83 ? -4.540 -2.640 -7.564 1.00 89.94 83 GLN A O 1
ATOM 644 N N . ALA A 1 84 ? -4.019 -0.702 -6.549 1.00 89.56 84 ALA A N 1
ATOM 645 C CA . ALA A 1 84 ? -5.021 -0.857 -5.522 1.00 89.56 84 ALA A CA 1
ATOM 646 C C . ALA A 1 84 ? -6.417 -0.646 -6.107 1.00 89.56 84 ALA A C 1
ATOM 648 O O . ALA A 1 84 ? -6.668 0.291 -6.865 1.00 89.56 84 ALA A O 1
ATOM 649 N N . ARG A 1 85 ? -7.353 -1.515 -5.727 1.00 92.69 85 ARG A N 1
ATOM 650 C CA . ARG A 1 85 ? -8.750 -1.352 -6.122 1.00 92.69 85 ARG A CA 1
ATOM 651 C C . ARG A 1 85 ? -9.472 -0.513 -5.080 1.00 92.69 85 ARG A C 1
ATOM 653 O O . ARG A 1 85 ? -9.226 -0.672 -3.887 1.00 92.69 85 ARG A O 1
ATOM 660 N N . ARG A 1 86 ? -10.379 0.349 -5.543 1.00 93.31 86 ARG A N 1
ATOM 661 C CA . ARG A 1 86 ? -11.269 1.092 -4.655 1.00 93.31 86 ARG A CA 1
ATOM 662 C C . ARG A 1 86 ? -12.391 0.203 -4.122 1.00 93.31 86 ARG A C 1
ATOM 664 O O . ARG A 1 86 ? -13.015 -0.513 -4.907 1.00 93.31 86 ARG A O 1
ATOM 671 N N . PHE A 1 87 ? -12.620 0.255 -2.816 1.00 90.12 87 PHE A N 1
ATOM 672 C CA . PHE A 1 87 ? -13.715 -0.433 -2.138 1.00 90.12 87 PHE A CA 1
ATOM 673 C C . PHE A 1 87 ? -14.438 0.517 -1.184 1.00 90.12 87 PHE A C 1
ATOM 675 O O . PHE A 1 87 ? -13.802 1.319 -0.498 1.00 90.12 87 PHE A O 1
ATOM 682 N N . ASP A 1 88 ? -15.758 0.360 -1.123 1.00 89.56 88 ASP A N 1
ATOM 683 C CA . ASP A 1 88 ? -16.614 0.992 -0.124 1.00 89.56 88 ASP A CA 1
ATOM 684 C C . ASP A 1 88 ? -16.796 0.012 1.036 1.00 89.56 88 ASP A C 1
ATOM 686 O O . ASP A 1 88 ? -17.560 -0.953 0.951 1.00 89.56 88 ASP A O 1
ATOM 690 N N . TRP A 1 89 ? -16.024 0.213 2.102 1.00 86.56 89 TRP A N 1
ATOM 691 C CA . TRP A 1 89 ? -15.996 -0.699 3.240 1.00 86.56 89 TRP A CA 1
ATOM 692 C C . TRP A 1 89 ? -17.240 -0.560 4.109 1.00 86.56 89 TRP A C 1
ATOM 694 O O . TRP A 1 89 ? -17.605 0.544 4.519 1.00 86.56 89 TRP A O 1
ATOM 704 N N . LYS A 1 90 ? -17.851 -1.690 4.471 1.00 88.31 90 LYS A N 1
ATOM 705 C CA . LYS A 1 90 ? -18.818 -1.715 5.570 1.00 88.31 90 LYS A CA 1
ATOM 706 C C . LYS A 1 90 ? -18.071 -1.864 6.897 1.00 88.31 90 LYS A C 1
ATOM 708 O O . LYS A 1 90 ? -17.039 -2.531 6.927 1.00 88.31 90 LYS A O 1
ATOM 713 N N . PRO A 1 91 ? -18.602 -1.339 8.016 1.00 84.31 91 PRO A N 1
ATOM 714 C CA . PRO A 1 91 ? -17.985 -1.508 9.334 1.00 84.31 91 PRO A CA 1
ATOM 715 C C . PRO A 1 91 ? -17.689 -2.967 9.719 1.00 84.31 91 PRO A C 1
ATOM 717 O O . PRO A 1 91 ? -16.721 -3.220 10.424 1.00 84.31 91 PRO A O 1
ATOM 720 N N . SER A 1 92 ? -18.482 -3.924 9.225 1.00 85.19 92 SER A N 1
ATOM 721 C CA . SER A 1 92 ? -18.279 -5.367 9.425 1.00 85.19 92 SER A CA 1
ATOM 722 C C . SER A 1 92 ? -17.052 -5.942 8.716 1.00 85.19 92 SER A C 1
ATOM 724 O O . SER A 1 92 ? -16.571 -6.999 9.110 1.00 85.19 92 SER A O 1
ATOM 726 N N . ASP A 1 93 ? -16.577 -5.284 7.658 1.00 85.00 93 ASP A N 1
ATOM 727 C CA . ASP A 1 93 ? -15.499 -5.783 6.794 1.00 85.00 93 ASP A CA 1
ATOM 728 C C . ASP A 1 93 ? -14.128 -5.251 7.235 1.00 85.00 93 ASP A C 1
ATOM 730 O O . ASP A 1 93 ? -13.084 -5.653 6.717 1.00 85.00 93 ASP A O 1
ATOM 734 N N . LEU A 1 94 ? -14.135 -4.303 8.173 1.00 87.44 94 LEU A N 1
ATOM 735 C CA . LEU A 1 94 ? -12.956 -3.589 8.617 1.00 87.44 94 LEU A CA 1
ATOM 736 C C . LEU A 1 94 ? -12.278 -4.328 9.779 1.00 87.44 94 LEU A C 1
ATOM 738 O O . LEU A 1 94 ? -12.955 -4.844 10.670 1.00 87.44 94 LEU A O 1
ATOM 742 N N . PRO A 1 95 ? -10.93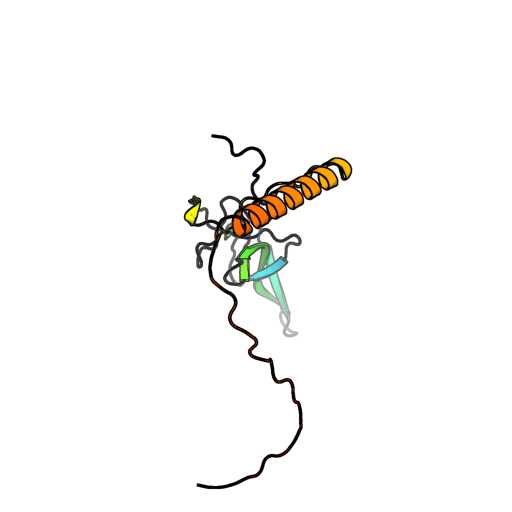5 -4.361 9.807 1.00 87.31 95 PRO A N 1
ATOM 743 C CA . PRO A 1 95 ? -10.193 -4.843 10.963 1.00 87.31 95 PRO A CA 1
ATOM 744 C C . PRO A 1 95 ? -10.579 -4.096 12.245 1.00 87.31 95 PRO A C 1
ATOM 746 O O . PRO A 1 95 ? -10.908 -2.909 12.212 1.00 87.31 95 PRO A O 1
ATOM 749 N N . ALA A 1 96 ? -10.466 -4.768 13.392 1.00 86.69 96 ALA A N 1
ATOM 750 C CA . ALA A 1 96 ? -10.810 -4.182 14.690 1.00 86.69 96 ALA A CA 1
ATOM 751 C C . ALA A 1 96 ? -9.996 -2.915 15.026 1.00 86.69 96 ALA A C 1
ATOM 753 O O . ALA A 1 96 ? -10.488 -2.041 15.733 1.00 86.69 96 ALA A O 1
ATOM 754 N N . ASP A 1 97 ? -8.772 -2.796 14.505 1.00 88.38 97 ASP A N 1
ATOM 755 C CA . ASP A 1 97 ? -7.881 -1.647 14.691 1.00 88.38 97 ASP A CA 1
ATOM 756 C C . ASP A 1 97 ? -8.026 -0.571 13.600 1.00 88.38 97 ASP A C 1
ATOM 758 O O . ASP A 1 97 ? -7.198 0.341 13.515 1.00 88.38 97 ASP A O 1
ATOM 762 N N . TRP A 1 98 ? -9.056 -0.659 12.749 1.00 86.94 98 TRP A N 1
ATOM 763 C CA . TRP A 1 98 ? -9.336 0.348 11.724 1.00 86.94 98 TRP A CA 1
ATOM 764 C C . TRP A 1 98 ? -9.695 1.707 12.321 1.00 86.94 98 TRP A C 1
ATOM 766 O O . TRP A 1 98 ? -9.287 2.748 11.806 1.00 86.94 98 TRP A O 1
ATOM 776 N N . MET A 1 99 ? -10.457 1.694 13.412 1.00 88.50 99 MET A N 1
ATOM 777 C CA . MET A 1 99 ? -10.751 2.874 14.213 1.00 88.50 99 MET A CA 1
ATOM 778 C C . MET A 1 99 ? -9.896 2.810 15.472 1.00 88.50 99 MET A C 1
ATOM 780 O O . MET A 1 99 ? -9.872 1.797 16.165 1.00 88.50 99 MET A O 1
ATOM 784 N N . VAL A 1 100 ? -9.201 3.897 15.780 1.00 86.88 100 VAL A N 1
ATOM 785 C CA . VAL A 1 100 ? -8.376 4.038 16.980 1.00 86.88 100 VAL A CA 1
ATOM 786 C C . VAL A 1 100 ? -8.791 5.290 17.730 1.00 86.88 100 VAL A C 1
ATOM 788 O O . VAL A 1 100 ? -9.227 6.274 17.134 1.00 86.88 100 VAL A O 1
ATOM 791 N N . ARG A 1 101 ? -8.650 5.272 19.051 1.00 82.50 101 ARG A N 1
ATOM 792 C CA . ARG A 1 101 ? -8.771 6.486 19.854 1.00 82.50 101 ARG A CA 1
ATOM 793 C C . ARG A 1 101 ? -7.387 7.138 19.916 1.00 82.50 101 ARG A C 1
ATOM 795 O O . ARG A 1 101 ? -6.456 6.463 20.362 1.00 82.50 101 ARG A O 1
ATOM 802 N N . PRO A 1 102 ? -7.212 8.388 19.455 1.00 73.56 102 PRO A N 1
ATOM 803 C CA . PRO A 1 102 ? -5.929 9.053 19.564 1.00 73.56 102 PRO A CA 1
ATOM 804 C C . PRO A 1 102 ? -5.592 9.225 21.047 1.00 73.56 102 PRO A C 1
ATOM 806 O O . PRO A 1 102 ? -6.471 9.475 21.877 1.00 73.56 102 PRO A O 1
ATOM 809 N N . LEU A 1 103 ? -4.317 9.042 21.383 1.00 70.25 103 LEU A N 1
ATOM 810 C CA . LEU A 1 103 ? -3.822 9.408 22.704 1.00 70.25 103 LEU A CA 1
ATOM 811 C C . LEU A 1 103 ? -3.925 10.934 22.843 1.00 70.25 103 LEU A C 1
ATOM 813 O O . LEU A 1 103 ? -3.673 11.641 21.862 1.00 70.25 103 LEU A O 1
ATOM 817 N N . PRO A 1 104 ? -4.319 11.449 24.018 1.00 66.06 104 PRO A N 1
ATOM 818 C CA . PRO A 1 104 ? -4.332 12.886 24.250 1.00 66.06 104 PRO A CA 1
ATOM 819 C C . PRO A 1 104 ? -2.921 13.461 24.049 1.00 66.06 104 PRO A C 1
ATOM 821 O O . PRO A 1 104 ? -1.920 12.803 24.337 1.00 66.06 104 PRO A O 1
ATOM 824 N N . ALA A 1 105 ? -2.856 14.669 23.487 1.00 62.03 105 ALA A N 1
ATOM 825 C CA . ALA A 1 105 ? -1.617 15.267 22.993 1.00 62.03 105 ALA A CA 1
ATOM 826 C C . ALA A 1 105 ? -0.630 15.650 24.108 1.00 62.03 105 ALA A C 1
ATOM 828 O O . ALA A 1 105 ? 0.569 15.727 23.845 1.00 62.03 105 ALA A O 1
ATOM 829 N N . GLN A 1 106 ? -1.117 15.872 25.333 1.00 67.00 106 GLN A N 1
ATOM 830 C CA . GLN A 1 106 ? -0.272 16.195 26.476 1.00 67.00 106 GLN A CA 1
ATOM 831 C C . GLN A 1 106 ? -0.025 14.956 27.348 1.00 67.00 106 GLN A C 1
ATOM 833 O O . GLN A 1 106 ? -0.950 14.178 27.599 1.00 67.00 106 GLN A O 1
ATOM 838 N N . PRO A 1 107 ? 1.209 14.750 27.837 1.00 59.47 107 PRO A N 1
ATOM 839 C CA . PRO A 1 107 ? 1.540 13.607 28.684 1.00 59.47 107 PRO A CA 1
ATOM 840 C C . PRO A 1 107 ? 0.782 13.623 30.021 1.00 59.47 107 PRO A C 1
ATOM 842 O O . PRO A 1 107 ? 0.419 12.553 30.510 1.00 59.47 107 PRO A O 1
ATOM 845 N N . GLU A 1 108 ? 0.493 14.805 30.581 1.00 65.69 108 GLU A N 1
ATOM 846 C CA . GLU A 1 108 ? -0.371 14.970 31.761 1.00 65.69 108 GLU A CA 1
ATOM 847 C C . GLU A 1 108 ? -1.804 14.472 31.511 1.00 65.69 108 GLU A C 1
ATOM 849 O O . GLU A 1 108 ? -2.303 13.627 32.259 1.00 65.69 108 GLU A O 1
ATOM 854 N N . ASP A 1 109 ? -2.407 14.865 30.388 1.00 60.28 109 ASP A N 1
ATOM 855 C CA . ASP A 1 109 ? -3.732 14.395 29.965 1.00 60.28 109 ASP A CA 1
ATOM 856 C C . ASP A 1 109 ? -3.727 12.884 29.657 1.00 60.28 109 ASP A C 1
ATOM 858 O O . ASP A 1 109 ? -4.712 12.174 29.873 1.00 60.28 109 ASP A O 1
ATOM 862 N N . GLY A 1 110 ? -2.598 12.359 29.168 1.00 60.69 110 GLY A N 1
ATOM 863 C CA . GLY A 1 110 ? -2.377 10.932 28.926 1.00 60.69 110 GLY A CA 1
ATOM 864 C C . GLY A 1 110 ? -2.327 10.107 30.205 1.00 60.69 110 GLY A C 1
ATOM 865 O O . GLY A 1 110 ? -2.931 9.032 30.260 1.00 60.69 110 GLY A O 1
ATOM 866 N N . ALA A 1 111 ? -1.659 10.613 31.243 1.00 67.56 111 ALA A N 1
ATOM 867 C CA . ALA A 1 111 ? -1.615 9.977 32.554 1.00 67.56 111 ALA A CA 1
ATOM 868 C C . ALA A 1 111 ? -3.006 9.944 33.201 1.00 67.56 111 ALA A C 1
ATOM 870 O O . ALA A 1 111 ? -3.417 8.900 33.716 1.00 67.56 111 ALA A O 1
ATOM 871 N N . GLU A 1 112 ? -3.768 11.038 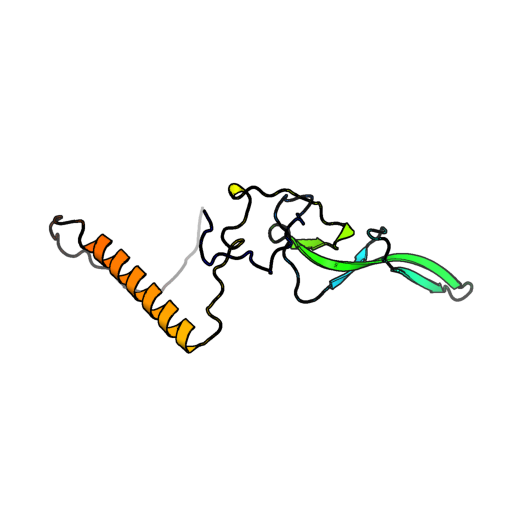33.110 1.00 69.50 112 GLU A N 1
ATOM 872 C CA . GLU A 1 112 ? -5.148 11.084 33.597 1.00 69.50 112 GLU A CA 1
ATOM 873 C C . GLU A 1 112 ? -6.074 10.148 32.814 1.00 69.50 112 GLU A C 1
ATOM 875 O O . GLU A 1 112 ? -6.811 9.362 33.418 1.00 69.50 112 GLU A O 1
ATOM 880 N N . ALA A 1 113 ? -5.992 10.146 31.479 1.00 65.94 113 ALA A N 1
ATOM 881 C CA . ALA A 1 113 ? -6.775 9.251 30.630 1.00 65.94 113 ALA A CA 1
ATOM 882 C C . ALA A 1 113 ? -6.452 7.772 30.900 1.00 65.94 113 ALA A C 1
ATOM 884 O O . ALA A 1 113 ? -7.358 6.933 30.940 1.00 65.94 113 ALA A O 1
ATOM 885 N N . PHE A 1 114 ? -5.179 7.438 31.128 1.00 72.25 114 PHE A N 1
ATOM 886 C CA . PHE A 1 114 ? -4.756 6.084 31.481 1.00 72.25 114 PHE A CA 1
ATOM 887 C C . PHE A 1 114 ? -5.223 5.687 32.887 1.00 72.25 114 PHE A C 1
ATOM 889 O O . PHE A 1 114 ? -5.739 4.584 33.078 1.00 72.25 114 PHE A O 1
ATOM 896 N N . ALA A 1 115 ? -5.126 6.589 33.868 1.00 74.94 115 ALA A N 1
ATOM 897 C CA . ALA A 1 115 ? -5.619 6.355 35.223 1.00 74.94 115 ALA A CA 1
ATOM 898 C C . ALA A 1 115 ? -7.148 6.186 35.263 1.00 74.94 115 ALA A C 1
ATOM 900 O O . ALA A 1 115 ? -7.662 5.359 36.022 1.00 74.94 115 ALA A O 1
ATOM 901 N N . ALA A 1 116 ? -7.882 6.939 34.439 1.00 75.31 116 ALA A N 1
ATOM 902 C CA . ALA A 1 116 ? -9.324 6.795 34.257 1.00 75.31 116 ALA A CA 1
ATOM 903 C C . ALA A 1 116 ? -9.684 5.454 33.599 1.00 75.31 116 ALA A C 1
ATOM 905 O O . ALA A 1 116 ? -10.576 4.754 34.079 1.00 75.31 116 ALA A O 1
ATOM 906 N N . LEU A 1 117 ? -8.952 5.046 32.554 1.00 78.00 117 LEU A N 1
ATOM 907 C CA . LEU A 1 117 ? -9.153 3.751 31.899 1.00 78.00 117 LEU A CA 1
ATOM 908 C C . LEU A 1 117 ? -8.892 2.587 32.864 1.00 78.00 117 LEU A C 1
ATOM 910 O O . LEU A 1 117 ? -9.684 1.648 32.932 1.00 78.00 117 LEU A O 1
ATOM 914 N N . ARG A 1 118 ? -7.808 2.667 33.646 1.00 75.25 118 ARG A N 1
ATOM 915 C CA . ARG A 1 118 ? -7.460 1.657 34.650 1.00 75.25 118 ARG A CA 1
ATOM 916 C C . ARG A 1 118 ? -8.535 1.547 35.731 1.00 75.25 118 ARG A C 1
ATOM 918 O O . ARG A 1 118 ? -8.979 0.438 36.001 1.00 75.25 118 ARG A O 1
ATOM 925 N N . ARG A 1 119 ? -9.023 2.675 36.267 1.00 77.62 119 ARG A N 1
ATOM 926 C CA . ARG A 1 119 ? -10.162 2.694 37.207 1.00 77.62 119 ARG A CA 1
ATOM 927 C C . ARG A 1 119 ? -11.413 2.066 36.608 1.00 77.62 119 ARG A C 1
ATOM 929 O O . ARG A 1 119 ? -12.037 1.234 37.249 1.00 77.62 119 ARG A O 1
ATOM 936 N N . SER A 1 120 ? -11.755 2.413 35.369 1.00 71.94 120 SER A N 1
ATOM 937 C CA . SER A 1 120 ? -12.922 1.846 34.684 1.00 71.94 120 SER A CA 1
ATOM 938 C C . SER A 1 120 ? -12.803 0.327 34.505 1.00 71.94 120 SER A C 1
ATOM 940 O O . SER A 1 120 ? -13.778 -0.402 34.699 1.00 71.94 120 SER A O 1
ATOM 942 N N . LEU A 1 121 ? -11.603 -0.175 34.195 1.00 75.44 121 LEU A N 1
ATOM 943 C CA . LEU A 1 121 ? -11.321 -1.609 34.121 1.00 75.44 121 LEU A CA 1
ATOM 944 C C . LEU A 1 121 ? -11.398 -2.283 35.497 1.00 75.44 121 LEU A C 1
ATOM 946 O O . LEU A 1 121 ? -11.996 -3.354 35.606 1.00 75.44 121 LEU A O 1
ATOM 950 N N . GLU A 1 122 ? -10.850 -1.657 36.539 1.00 76.62 122 GLU A N 1
ATOM 951 C CA . GLU A 1 122 ? -10.914 -2.134 37.924 1.00 76.62 122 GLU A CA 1
ATOM 952 C C . GLU A 1 122 ? -12.365 -2.185 38.423 1.00 76.62 122 GLU A C 1
ATOM 954 O O . GLU A 1 122 ? -12.803 -3.235 38.887 1.00 76.62 122 GLU A O 1
ATOM 959 N N . GLU A 1 123 ? -13.161 -1.135 38.225 1.00 73.44 123 GLU A N 1
ATOM 960 C CA . GLU A 1 123 ? -14.593 -1.100 38.548 1.00 73.44 123 GLU A CA 1
ATOM 961 C C . GLU A 1 123 ? -15.393 -2.138 37.753 1.00 73.44 123 GLU A C 1
ATOM 963 O O . GLU A 1 123 ? -16.226 -2.851 38.314 1.00 73.44 123 GLU A O 1
ATOM 968 N N . SER A 1 124 ? -15.116 -2.289 36.456 1.00 65.56 124 SER A N 1
ATOM 969 C CA . SER A 1 124 ? -15.747 -3.318 35.616 1.00 65.56 124 SER A CA 1
ATOM 970 C C . SER A 1 124 ? -15.343 -4.734 36.034 1.00 65.56 124 SER A C 1
ATOM 972 O O . SER A 1 124 ? -16.091 -5.693 35.833 1.00 65.56 124 SER A O 1
ATOM 974 N N . SER A 1 125 ? -14.150 -4.902 36.606 1.00 67.75 125 SER A N 1
ATOM 975 C CA . SER A 1 125 ? -13.699 -6.166 37.188 1.00 67.75 125 SER A CA 1
ATOM 976 C C . SER A 1 125 ? -14.333 -6.418 38.561 1.00 67.75 125 SER A C 1
ATOM 978 O O . SER A 1 125 ? -14.729 -7.545 38.847 1.00 67.75 125 SER A O 1
ATOM 980 N N . ALA A 1 126 ? -14.513 -5.375 39.375 1.00 63.47 126 ALA A N 1
ATOM 981 C CA . ALA A 1 126 ? -15.133 -5.442 40.692 1.00 63.47 126 ALA A CA 1
ATOM 982 C C . ALA A 1 126 ? -16.634 -5.742 40.590 1.00 63.47 126 ALA A C 1
ATOM 984 O O . ALA A 1 126 ? -17.130 -6.612 41.300 1.00 63.47 126 ALA A O 1
ATOM 985 N N . ARG A 1 127 ? -17.343 -5.126 39.635 1.00 62.66 127 ARG A N 1
ATOM 986 C CA . ARG A 1 127 ? -18.751 -5.445 39.333 1.00 62.66 127 ARG A CA 1
ATOM 987 C C . ARG A 1 127 ? -18.936 -6.897 38.895 1.00 62.66 127 ARG A C 1
ATOM 989 O O . ARG A 1 127 ? -19.915 -7.523 39.277 1.00 62.66 127 ARG A O 1
ATOM 996 N N . ARG A 1 128 ? -17.975 -7.455 38.149 1.00 56.53 128 ARG A N 1
ATOM 997 C CA . ARG A 1 128 ? -17.973 -8.879 37.772 1.00 56.53 128 ARG A CA 1
ATOM 998 C C . ARG A 1 128 ? -17.690 -9.819 38.947 1.00 56.53 128 ARG A C 1
ATOM 1000 O O . ARG A 1 128 ? -18.142 -10.952 38.914 1.00 56.53 128 ARG A O 1
ATOM 1007 N N . ARG A 1 129 ? -16.979 -9.364 39.983 1.00 54.12 129 ARG A N 1
ATOM 1008 C CA . ARG A 1 129 ? -16.736 -10.145 41.211 1.00 54.12 129 ARG A CA 1
ATOM 1009 C C . ARG A 1 129 ? -17.843 -10.000 42.259 1.00 54.12 129 ARG A C 1
ATOM 1011 O O . ARG A 1 129 ? -18.001 -10.893 43.077 1.00 54.12 129 ARG A O 1
ATOM 1018 N N . GLY A 1 130 ? -18.600 -8.902 42.244 1.00 50.34 130 GLY A N 1
ATOM 1019 C CA . GLY A 1 130 ? -19.696 -8.642 43.187 1.00 50.34 130 GLY A CA 1
ATOM 1020 C C . GLY A 1 130 ? -21.061 -9.207 42.775 1.00 50.34 130 GLY A C 1
ATOM 1021 O O . GLY A 1 130 ? -22.021 -9.025 43.516 1.00 50.34 130 GLY A O 1
ATOM 1022 N N . GLY A 1 131 ? -21.161 -9.849 41.604 1.00 47.91 131 GLY A N 1
ATOM 1023 C CA . GLY A 1 131 ? -22.419 -10.371 41.058 1.00 47.91 131 GLY A CA 1
ATOM 1024 C C . GLY A 1 131 ? -22.809 -11.781 41.509 1.00 47.91 131 GLY A C 1
ATOM 1025 O O . GLY A 1 131 ? -23.985 -12.109 41.427 1.00 47.91 131 GLY A O 1
ATOM 1026 N N . ASP A 1 132 ? -21.879 -12.585 42.034 1.00 45.44 132 ASP A N 1
ATOM 1027 C CA . ASP A 1 132 ? -22.147 -13.990 42.370 1.00 45.44 132 ASP A CA 1
ATOM 1028 C C . ASP A 1 132 ? -21.908 -14.270 43.855 1.00 45.44 132 ASP A C 1
ATOM 1030 O O . ASP A 1 132 ? -20.871 -14.773 44.293 1.00 45.44 132 ASP A O 1
ATOM 1034 N N . GLY A 1 133 ? -22.926 -13.963 44.654 1.00 42.41 133 GLY A N 1
ATOM 1035 C CA . GLY A 1 133 ? -23.097 -14.613 45.940 1.00 42.41 133 GLY A CA 1
ATOM 1036 C C . GLY A 1 133 ? -23.497 -16.075 45.736 1.00 42.41 133 GLY A C 1
ATOM 1037 O O . GLY A 1 133 ? -24.663 -16.361 45.493 1.00 42.41 133 GLY A O 1
ATOM 1038 N N . GLY A 1 134 ? -22.547 -16.997 45.919 1.00 43.25 134 GLY A N 1
ATOM 1039 C CA . GLY A 1 134 ? -22.839 -18.340 46.430 1.00 43.25 134 GLY A CA 1
ATOM 1040 C C . GLY A 1 134 ? -22.524 -19.529 45.521 1.00 43.25 134 GLY A C 1
ATOM 1041 O O . GLY A 1 134 ? -23.420 -20.122 44.933 1.00 43.25 134 GLY A O 1
ATOM 1042 N N . ALA A 1 135 ? -21.285 -20.018 45.578 1.00 36.06 135 ALA A N 1
ATOM 1043 C CA . ALA A 1 135 ? -21.021 -21.454 45.490 1.00 36.06 135 ALA A CA 1
ATOM 1044 C C . ALA A 1 135 ? -19.911 -21.818 46.486 1.00 36.06 135 ALA A C 1
ATOM 1046 O O . ALA A 1 135 ? -18.856 -21.190 46.539 1.00 36.06 135 ALA A O 1
ATOM 1047 N N . ARG A 1 136 ? -20.224 -22.781 47.353 1.00 38.94 136 ARG A N 1
ATOM 1048 C CA . ARG A 1 136 ? -19.452 -23.200 48.528 1.00 38.94 136 ARG A CA 1
ATOM 1049 C C . ARG A 1 136 ? -18.045 -23.688 48.161 1.00 38.94 136 ARG A C 1
ATOM 1051 O O . ARG A 1 136 ? -17.864 -24.390 47.172 1.00 38.94 136 ARG A O 1
ATOM 1058 N N . LEU A 1 137 ? -17.086 -23.378 49.034 1.00 40.97 137 LEU A N 1
ATOM 1059 C CA . LEU A 1 137 ? -15.760 -23.994 49.098 1.00 40.97 137 LEU A CA 1
ATOM 1060 C C . LEU A 1 137 ? -15.873 -25.528 49.197 1.00 40.97 137 LEU A C 1
ATOM 1062 O O . LEU A 1 137 ? -16.529 -26.041 50.103 1.00 40.97 137 LEU A O 1
ATOM 1066 N N . GLY A 1 138 ? -15.182 -26.240 48.307 1.00 30.06 138 GLY A N 1
ATOM 1067 C CA . GLY A 1 138 ? -14.716 -27.618 48.501 1.00 30.06 138 GLY A CA 1
ATOM 1068 C C . GLY A 1 138 ? -13.179 -27.626 48.466 1.00 30.06 138 GLY A C 1
ATOM 1069 O O . GLY A 1 138 ? -12.605 -26.796 47.756 1.00 30.06 138 GLY A O 1
ATOM 1070 N N . PRO A 1 139 ? -12.488 -28.465 49.259 1.00 43.03 139 PRO A N 1
ATOM 1071 C CA . PRO A 1 139 ? -11.062 -28.296 49.507 1.00 43.03 139 PRO A CA 1
ATOM 1072 C C . PRO A 1 139 ? -10.188 -28.827 48.362 1.00 43.03 139 PRO A C 1
ATOM 1074 O O . PRO A 1 139 ? -10.530 -29.794 47.691 1.00 43.03 139 PRO A O 1
ATOM 1077 N N . ALA A 1 140 ? -9.050 -28.146 48.205 1.00 45.81 140 ALA A N 1
ATOM 1078 C CA . ALA A 1 140 ? -7.761 -28.587 47.675 1.00 45.81 140 ALA A CA 1
ATOM 1079 C C . ALA A 1 140 ? -7.744 -29.827 46.761 1.00 45.81 140 ALA A C 1
ATOM 1081 O O . ALA A 1 140 ? -7.774 -30.957 47.237 1.00 45.81 140 ALA A O 1
ATOM 1082 N N . ASN A 1 141 ? -7.485 -29.606 45.46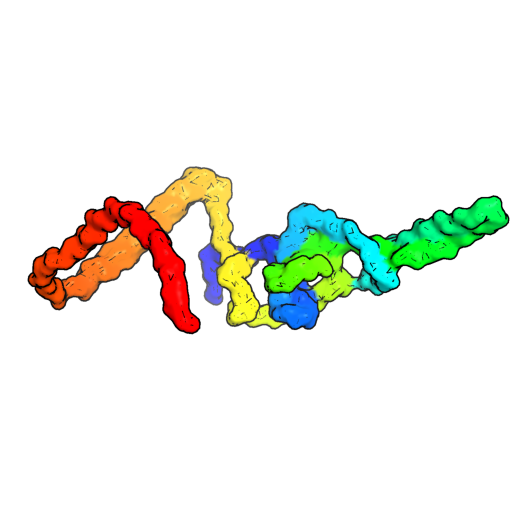9 1.00 37.47 141 ASN A N 1
ATOM 1083 C CA . ASN A 1 141 ? -6.692 -30.554 44.696 1.00 37.47 141 ASN A CA 1
ATOM 1084 C C . ASN A 1 141 ? -5.385 -29.886 44.294 1.00 37.47 141 ASN A C 1
ATOM 1086 O O . ASN A 1 141 ? -5.350 -28.876 43.590 1.00 37.47 141 ASN A O 1
ATOM 1090 N N . ALA A 1 142 ? -4.328 -30.457 44.854 1.00 33.78 142 ALA A N 1
ATOM 1091 C CA . ALA A 1 142 ? -2.948 -30.106 44.658 1.00 33.78 142 ALA A CA 1
ATOM 1092 C C . ALA A 1 142 ? -2.571 -30.157 43.176 1.00 33.78 142 ALA A C 1
ATOM 1094 O O . ALA A 1 142 ? -2.942 -31.074 42.446 1.00 33.78 142 ALA A O 1
ATOM 1095 N N . VAL A 1 143 ? -1.757 -29.192 42.770 1.00 39.88 143 VAL A N 1
ATOM 1096 C CA . VAL A 1 143 ? -0.823 -29.375 41.664 1.00 39.88 143 VAL A CA 1
ATOM 1097 C C . VAL A 1 143 ? 0.275 -30.308 42.181 1.00 39.88 143 VAL A C 1
ATOM 1099 O O . VAL A 1 143 ? 0.939 -29.931 43.148 1.00 39.88 143 VAL A O 1
ATOM 1102 N N . PRO A 1 144 ? 0.529 -31.486 41.587 1.00 38.59 144 PRO A N 1
ATOM 1103 C CA . PRO A 1 144 ? 1.798 -32.150 41.786 1.00 38.59 144 PRO A CA 1
ATOM 1104 C C . PRO A 1 144 ? 2.769 -31.611 40.737 1.00 38.59 144 PRO A C 1
ATOM 1106 O O . PRO A 1 144 ? 2.731 -31.979 39.565 1.00 38.59 144 PRO A O 1
ATOM 1109 N N . THR A 1 145 ? 3.649 -30.714 41.169 1.00 41.69 145 THR A N 1
ATOM 1110 C CA . THR A 1 145 ? 4.982 -30.610 40.582 1.00 41.69 145 THR A CA 1
ATOM 1111 C C . THR A 1 145 ? 5.808 -31.771 41.115 1.00 41.69 145 THR A C 1
ATOM 1113 O O . THR A 1 145 ? 6.124 -31.782 42.302 1.00 41.69 145 THR A O 1
ATOM 1116 N N . ASP A 1 146 ? 6.197 -32.705 40.254 1.00 33.94 146 ASP A N 1
ATOM 1117 C CA . ASP A 1 146 ? 7.484 -33.371 40.420 1.00 33.94 146 ASP A CA 1
ATOM 1118 C C . ASP A 1 146 ? 8.118 -33.619 39.053 1.00 33.94 146 ASP A C 1
ATOM 1120 O O . ASP A 1 146 ? 7.490 -34.124 38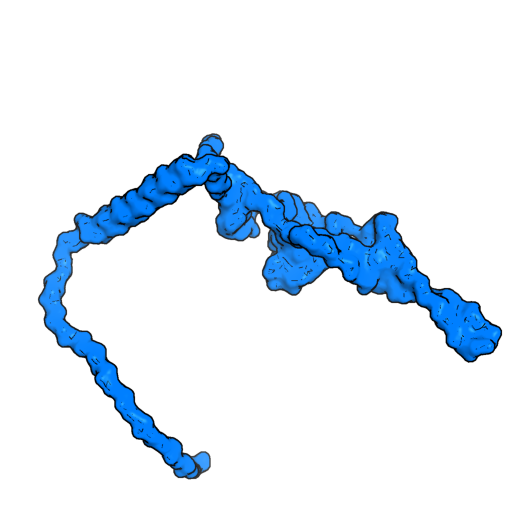.120 1.00 33.94 146 ASP A O 1
ATOM 1124 N N . GLY A 1 147 ? 9.364 -33.181 38.936 1.00 39.91 147 GLY A N 1
ATOM 1125 C CA . GLY A 1 147 ? 10.210 -33.437 37.795 1.00 39.91 147 GLY A CA 1
ATOM 1126 C C . GLY A 1 147 ? 11.164 -34.560 38.148 1.00 39.91 147 GLY A C 1
ATOM 1127 O O . GLY A 1 147 ? 11.928 -34.444 39.095 1.00 39.91 147 GLY A O 1
ATOM 1128 N N . SER A 1 148 ? 11.234 -35.598 37.324 1.00 34.59 148 SER A N 1
ATOM 1129 C CA . SER A 1 148 ? 12.480 -36.343 37.199 1.00 34.59 148 SER A CA 1
ATOM 1130 C C . SER A 1 148 ? 12.611 -36.998 35.832 1.00 34.59 148 SER A C 1
ATOM 1132 O O . SER A 1 148 ? 11.698 -37.572 35.248 1.00 34.59 148 SER A O 1
ATOM 1134 N N . GLN A 1 149 ? 13.811 -36.808 35.306 1.00 41.47 149 GLN A N 1
ATOM 1135 C CA . GLN A 1 149 ? 14.365 -37.357 34.086 1.00 41.47 149 GLN A CA 1
ATOM 1136 C C . GLN A 1 149 ? 14.271 -38.893 34.065 1.00 41.47 149 GLN A C 1
ATOM 1138 O O . GLN A 1 149 ? 14.540 -39.512 35.088 1.00 41.47 149 GLN A O 1
ATOM 1143 N N . ARG A 1 150 ? 14.093 -39.494 32.878 1.00 35.62 150 ARG A N 1
ATOM 1144 C CA . ARG A 1 150 ? 15.075 -40.367 32.180 1.00 35.62 150 ARG A CA 1
ATOM 1145 C C . ARG A 1 150 ? 14.422 -41.474 31.332 1.00 35.62 150 ARG A C 1
ATOM 1147 O O . ARG A 1 150 ? 13.676 -42.294 31.841 1.00 35.62 150 ARG A O 1
ATOM 1154 N N . ARG A 1 151 ? 14.975 -41.572 30.112 1.00 33.34 151 ARG A N 1
ATOM 1155 C CA . ARG A 1 151 ? 15.258 -42.772 29.290 1.00 33.34 151 ARG A CA 1
ATOM 1156 C C . ARG A 1 151 ? 14.144 -43.363 28.409 1.00 33.34 151 ARG A C 1
ATOM 1158 O O . ARG A 1 151 ? 13.206 -43.988 28.875 1.00 33.34 151 ARG A O 1
ATOM 1165 N N . LEU A 1 152 ? 14.409 -43.270 27.099 1.00 44.94 152 LEU A N 1
ATOM 1166 C CA . LEU A 1 152 ? 14.112 -44.295 26.085 1.00 44.94 152 LEU A CA 1
ATOM 1167 C C . LEU A 1 152 ? 14.691 -45.662 26.518 1.00 44.94 152 LEU A C 1
ATOM 1169 O O . LEU A 1 152 ? 15.753 -45.682 27.153 1.00 44.94 152 LEU A O 1
ATOM 1173 N N . PRO A 1 153 ? 14.054 -46.788 26.147 1.00 44.19 153 PRO A N 1
ATOM 1174 C CA . PRO A 1 153 ? 14.561 -47.588 25.018 1.00 44.19 153 PRO A CA 1
ATOM 1175 C C . PRO A 1 153 ? 13.443 -48.173 24.113 1.00 44.19 153 PRO A C 1
ATOM 1177 O O . PRO A 1 153 ? 12.326 -48.380 24.560 1.00 44.19 153 PRO A O 1
ATOM 1180 N N . ILE A 1 154 ? 13.630 -48.188 22.785 1.00 42.50 154 ILE A N 1
ATOM 1181 C CA . ILE A 1 154 ? 13.988 -49.339 21.913 1.00 42.50 154 ILE A CA 1
ATOM 1182 C C . ILE A 1 154 ? 12.964 -50.500 21.907 1.00 42.50 154 ILE A C 1
ATOM 1184 O O . ILE A 1 154 ? 12.925 -51.272 22.856 1.00 42.50 154 ILE A O 1
ATOM 1188 N N . GLY A 1 155 ? 12.313 -50.710 20.750 1.00 32.78 155 GLY A N 1
ATOM 1189 C CA . GLY A 1 155 ? 12.209 -52.037 20.115 1.00 32.78 155 GLY A CA 1
ATOM 1190 C C . GLY A 1 155 ? 10.833 -52.714 19.996 1.00 32.78 155 GLY A C 1
ATOM 1191 O O . GLY A 1 155 ? 10.221 -53.005 21.013 1.00 32.78 155 GLY A O 1
ATOM 1192 N N . ALA A 1 156 ? 10.512 -53.085 18.742 1.00 36.44 156 ALA A N 1
ATOM 1193 C CA . ALA A 1 156 ? 9.550 -54.091 18.242 1.00 36.44 156 ALA A CA 1
ATOM 1194 C C . ALA A 1 156 ? 8.048 -53.800 18.468 1.00 36.44 156 ALA A C 1
ATOM 1196 O O . ALA A 1 156 ? 7.648 -53.385 19.546 1.00 36.44 156 ALA A O 1
ATOM 1197 N N . GLU A 1 157 ? 7.160 -53.946 17.483 1.00 36.72 157 GLU A N 1
ATOM 1198 C CA . GLU A 1 157 ? 7.103 -54.930 16.380 1.00 36.72 157 GLU A CA 1
ATOM 1199 C C . GLU A 1 157 ? 6.863 -54.315 14.991 1.00 36.72 157 GLU A C 1
ATOM 1201 O O . GLU A 1 157 ? 6.212 -53.247 14.901 1.00 36.72 157 GLU A O 1
#

Secondary structure (DSSP, 8-state):
---TT-EE-TTEEEEEE-TTT--EEEEEEEEEEEEESS--STTPEEEEEEEE-SS-EEEEEEEEEEEEEEE-TTT--EE-TTTPEE----GGGS-TTSEEPPPPSSHHHHHHHHHHHHHHHHHHHHHHHSS--------------------------

Foldseek 3Di:
DPPPQKDFDPQWDDFFADPPPRATKGFDPDKDKDFDAEDQDPPWDFDWDWDDPPPDIDIDGPGTIDIFGIADPPPGDTDDPSNTDTDDDDPVRYPPNRIDGDQPPDVVSNVVVVVVVVVVVVVVVVVVVPPDDDDDDDDDDDDDDDDDDDDDDDDDD